Protein AF-A0A7S1EVG3-F1 (afdb_monomer_lite)

Organism: Noctiluca scintillans (NCBI:txid2966)

Radius of gyration: 42.08 Å; chains: 1; bounding box: 89×47×107 Å

pLDDT: mean 74.34, std 20.02, range [31.55, 97.44]

InterPro domains:
  IPR002048 EF-hand domain [PS50222] (30-65)
  IPR011992 EF-hand domain pair [SSF47473] (14-64)

Foldseek 3Di:
DPPVQKAALVNQVVQCVDVVSCVVLVVLVDRDPDSVVLVCQQPVVVPRIHGPVSVVVSSNVVSVVNVVVVVVVVVVVVVVVVVVVVVVVVVVVVVVVVVVVVVVVVVPPDDDDDDDDDDDDDDDDDDDDDDDDDDDDDDD

Sequence (140 aa):
EDDDSTLSVRELEKFLRRDDVRAILVTLGLNISDARGFFRLLDVDDSGNVEIDKFVVGCLRLRGSAERIDFEIMGMEQRKHMSRLQESVNRMVELLARGSRLSQQRGSSITSVPRTSGICKIAQHVVHSPCSPSRPHPTV

Secondary structure (DSSP, 8-state):
---TTEEEHHHHHHHHTSHHHHHHHHHTT-----HHHHHHHH-TT--SEEEHHHHHHHHHHHHHHHHHHHHHHHHHHHHHHHHHHHHHHHHHHHHHHHHHHHHHHTTSS-------------------------------

Structure (mmCIF, N/CA/C/O backbone):
data_AF-A0A7S1EVG3-F1
#
_entry.id   AF-A0A7S1EVG3-F1
#
loop_
_atom_site.group_PDB
_atom_site.id
_atom_site.type_symbol
_atom_site.label_atom_id
_atom_site.label_alt_id
_atom_site.label_comp_id
_atom_site.label_asym_id
_atom_site.label_entity_id
_atom_site.label_seq_id
_atom_site.pdbx_PDB_ins_code
_atom_site.Cartn_x
_atom_site.Cartn_y
_atom_site.Cartn_z
_atom_site.occupancy
_atom_site.B_iso_or_equiv
_atom_site.auth_seq_id
_atom_site.auth_comp_id
_atom_site.auth_asym_id
_atom_site.auth_atom_id
_atom_site.pdbx_PDB_model_num
ATOM 1 N N . GLU A 1 1 ? 22.710 -5.381 -25.797 1.00 40.78 1 GLU A N 1
ATOM 2 C CA . GLU A 1 1 ? 22.757 -6.280 -24.637 1.00 40.78 1 GLU A CA 1
ATOM 3 C C . GLU A 1 1 ? 22.268 -5.429 -23.488 1.00 40.78 1 GLU A C 1
ATOM 5 O O . GLU A 1 1 ? 23.000 -4.545 -23.064 1.00 40.78 1 GLU A O 1
ATOM 10 N N . ASP A 1 2 ? 20.976 -5.530 -23.168 1.00 56.03 2 ASP A N 1
ATOM 11 C CA . ASP A 1 2 ? 20.463 -4.886 -21.958 1.00 56.03 2 ASP A CA 1
ATOM 12 C C . ASP A 1 2 ? 21.044 -5.669 -20.788 1.00 56.03 2 ASP A C 1
ATOM 14 O O . ASP A 1 2 ? 21.033 -6.903 -20.787 1.00 56.03 2 ASP A O 1
ATOM 18 N N . ASP A 1 3 ? 21.636 -4.945 -19.850 1.00 58.34 3 ASP A N 1
ATOM 19 C CA . ASP A 1 3 ? 22.111 -5.503 -18.599 1.00 58.34 3 ASP A CA 1
ATOM 20 C C . ASP A 1 3 ? 20.874 -5.915 -17.787 1.00 58.34 3 ASP A C 1
ATOM 22 O O . ASP A 1 3 ? 20.328 -5.125 -17.018 1.00 58.34 3 ASP A O 1
ATOM 26 N N . ASP A 1 4 ? 20.411 -7.152 -18.014 1.00 65.12 4 ASP A N 1
ATOM 27 C CA . ASP A 1 4 ? 19.198 -7.798 -17.463 1.00 65.12 4 ASP A CA 1
ATOM 28 C C . ASP A 1 4 ? 19.207 -7.912 -15.924 1.00 65.12 4 ASP A C 1
ATOM 30 O O . ASP A 1 4 ? 18.378 -8.583 -15.323 1.00 65.12 4 ASP A O 1
ATOM 34 N N . SER A 1 5 ? 20.169 -7.267 -15.268 1.00 81.25 5 SER A N 1
ATOM 35 C CA . SER A 1 5 ? 20.305 -7.177 -13.817 1.00 81.25 5 SER A CA 1
ATOM 36 C C . SER A 1 5 ? 19.698 -5.890 -13.257 1.00 81.25 5 SER A C 1
ATOM 38 O O . SER A 1 5 ? 19.517 -5.770 -12.041 1.00 81.25 5 SER A O 1
ATOM 40 N N . THR A 1 6 ? 19.378 -4.921 -14.121 1.00 87.56 6 THR A N 1
A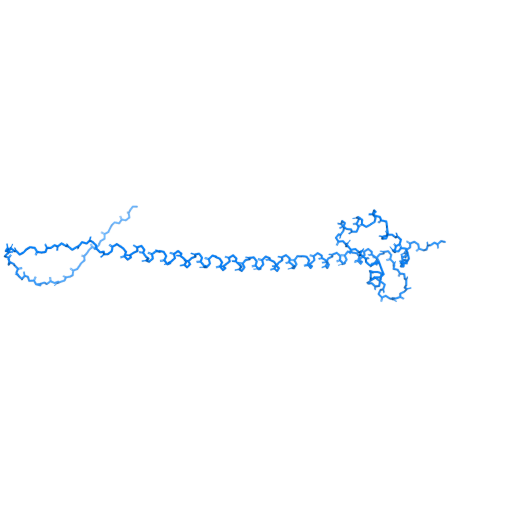TOM 41 C CA . THR A 1 6 ? 18.852 -3.614 -13.723 1.00 87.56 6 THR A CA 1
ATOM 42 C C . THR A 1 6 ? 17.576 -3.265 -14.472 1.00 87.56 6 THR A C 1
ATOM 44 O O . THR A 1 6 ? 17.310 -3.736 -15.572 1.00 87.56 6 THR A O 1
ATOM 47 N N . LEU A 1 7 ? 16.745 -2.454 -13.832 1.00 89.38 7 LEU A N 1
ATOM 48 C CA . LEU A 1 7 ? 15.424 -2.091 -14.300 1.00 89.38 7 LEU A CA 1
ATOM 49 C C . LEU A 1 7 ? 15.343 -0.570 -14.328 1.00 89.38 7 LEU A C 1
ATOM 51 O O . LEU A 1 7 ? 15.443 0.086 -13.293 1.00 89.38 7 LEU A O 1
ATOM 55 N N . SER A 1 8 ? 15.177 0.003 -15.514 1.00 90.69 8 SER A N 1
ATOM 56 C CA . SER A 1 8 ? 15.019 1.445 -15.697 1.00 90.69 8 SER A CA 1
ATOM 57 C C . SER A 1 8 ? 13.572 1.885 -15.456 1.00 90.69 8 SER A C 1
ATOM 59 O O . SER A 1 8 ? 12.620 1.106 -15.560 1.00 90.69 8 SER A O 1
ATOM 61 N N . VAL A 1 9 ? 13.355 3.184 -15.223 1.00 89.06 9 VAL A N 1
ATOM 62 C CA . VAL A 1 9 ? 11.996 3.732 -15.040 1.00 89.06 9 VAL A CA 1
ATOM 63 C C . VAL A 1 9 ? 11.081 3.461 -16.242 1.00 89.06 9 VAL A C 1
ATOM 65 O O . VAL A 1 9 ? 9.879 3.246 -16.086 1.00 89.06 9 VAL A O 1
ATOM 68 N N . ARG A 1 10 ? 11.639 3.436 -17.460 1.00 90.31 10 ARG A N 1
ATOM 69 C CA . ARG A 1 10 ? 10.874 3.187 -18.691 1.00 90.31 10 ARG A CA 1
ATOM 70 C C . ARG A 1 10 ? 10.446 1.730 -18.796 1.00 90.31 10 ARG A C 1
ATOM 72 O O . ARG A 1 10 ? 9.341 1.458 -19.265 1.00 90.31 10 ARG A O 1
ATOM 79 N N . GLU A 1 11 ? 11.305 0.809 -18.383 1.00 89.25 11 GLU A N 1
ATOM 80 C CA . GLU A 1 11 ? 10.983 -0.617 -18.332 1.00 89.25 11 GLU A CA 1
ATOM 81 C C . GLU A 1 11 ? 9.959 -0.892 -17.246 1.00 89.25 11 GLU A C 1
ATOM 83 O O . GLU A 1 11 ? 8.957 -1.544 -17.534 1.00 89.25 11 GLU A O 1
ATOM 88 N N . LEU A 1 12 ? 10.116 -0.296 -16.059 1.00 88.44 12 LEU A N 1
ATOM 89 C CA . LEU A 1 12 ? 9.119 -0.392 -14.995 1.00 88.44 12 LEU A CA 1
ATOM 90 C C . LEU A 1 12 ? 7.740 0.068 -15.472 1.00 88.44 12 LEU A C 1
ATOM 92 O O . LEU A 1 12 ? 6.748 -0.633 -15.286 1.00 88.44 12 LEU A O 1
ATOM 96 N N . GLU A 1 13 ? 7.671 1.232 -16.123 1.00 90.06 13 GLU A N 1
ATOM 97 C CA . GLU A 1 13 ? 6.426 1.752 -16.687 1.00 90.06 13 GLU A CA 1
ATOM 98 C C . GLU A 1 13 ? 5.825 0.807 -17.735 1.00 90.06 13 GLU A C 1
ATOM 100 O O . GLU A 1 13 ? 4.605 0.684 -17.816 1.00 90.06 13 GLU A O 1
ATOM 105 N N . LYS A 1 14 ? 6.645 0.152 -18.565 1.00 90.25 14 LYS A N 1
ATOM 106 C CA . LYS A 1 14 ? 6.157 -0.836 -19.538 1.00 90.25 14 LYS A CA 1
ATOM 107 C C . LYS A 1 14 ? 5.655 -2.102 -18.846 1.00 90.25 14 LYS A C 1
ATOM 109 O O . LYS A 1 14 ? 4.589 -2.587 -19.215 1.00 90.25 14 LYS A O 1
ATOM 114 N N . PHE A 1 15 ? 6.367 -2.609 -17.842 1.00 87.75 15 PHE A N 1
ATOM 115 C CA . PHE A 1 15 ? 5.955 -3.785 -17.077 1.00 87.75 15 PHE A CA 1
ATOM 116 C C . PHE A 1 15 ? 4.644 -3.540 -16.335 1.00 87.75 15 PHE A C 1
ATOM 118 O O . PHE A 1 15 ? 3.724 -4.343 -16.444 1.00 87.75 15 PHE A O 1
ATOM 125 N N . LEU A 1 16 ? 4.508 -2.387 -15.678 1.00 87.94 16 LEU A N 1
ATOM 126 C CA . LEU A 1 16 ? 3.293 -2.004 -14.958 1.00 87.94 16 LEU A CA 1
ATOM 127 C C . LEU A 1 16 ? 2.103 -1.685 -15.872 1.00 87.94 16 LEU A C 1
ATOM 129 O O . LEU A 1 16 ? 0.985 -1.606 -15.379 1.00 87.94 16 LEU A O 1
ATOM 133 N N . ARG A 1 17 ? 2.295 -1.517 -17.188 1.00 89.38 17 ARG A N 1
ATOM 134 C CA . ARG A 1 17 ? 1.179 -1.432 -18.150 1.00 89.38 17 ARG A CA 1
ATOM 135 C C . ARG A 1 17 ? 0.599 -2.794 -18.507 1.00 89.38 17 ARG A C 1
ATOM 137 O O . ARG A 1 17 ? -0.489 -2.840 -19.073 1.00 89.38 17 ARG A O 1
ATOM 144 N N . ARG A 1 18 ? 1.310 -3.886 -18.226 1.00 91.50 18 ARG A N 1
ATOM 145 C CA . ARG A 1 18 ? 0.817 -5.225 -18.526 1.00 91.50 18 ARG A CA 1
ATOM 146 C C . ARG A 1 18 ? -0.110 -5.693 -17.409 1.00 91.50 18 ARG A C 1
ATOM 148 O O . ARG A 1 18 ? 0.246 -5.659 -16.229 1.00 91.50 18 ARG A O 1
ATOM 155 N N . ASP A 1 19 ? -1.303 -6.133 -17.785 1.00 88.25 19 ASP A N 1
ATOM 156 C CA . ASP A 1 19 ? -2.327 -6.525 -16.815 1.00 88.25 19 ASP A CA 1
ATOM 157 C C . ASP A 1 19 ? -1.960 -7.789 -16.030 1.00 88.2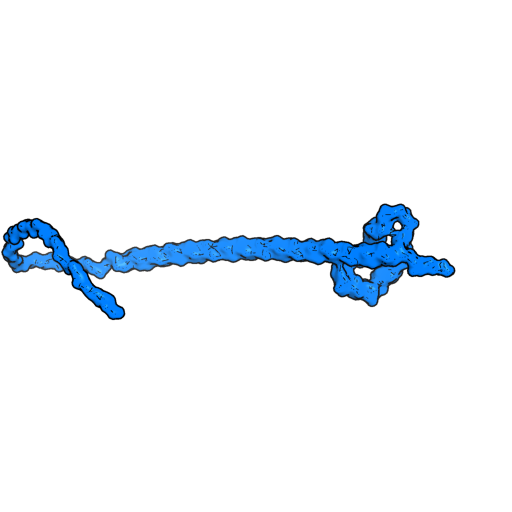5 19 ASP A C 1
ATOM 159 O O . ASP A 1 19 ? -2.334 -7.910 -14.866 1.00 88.25 19 ASP A O 1
ATOM 163 N N . ASP A 1 20 ? -1.173 -8.692 -16.618 1.00 91.44 20 ASP A N 1
ATOM 164 C CA . ASP A 1 20 ? -0.646 -9.880 -15.941 1.00 91.44 20 ASP A CA 1
ATOM 165 C C . ASP A 1 20 ? 0.291 -9.507 -14.782 1.00 91.44 20 ASP A C 1
ATOM 167 O O . ASP A 1 20 ? 0.120 -9.982 -13.659 1.00 91.44 20 ASP A O 1
ATOM 171 N N . VAL A 1 21 ? 1.229 -8.588 -15.019 1.00 88.44 21 VAL A N 1
ATOM 172 C CA . VAL A 1 21 ? 2.161 -8.084 -14.001 1.00 88.44 21 VAL A CA 1
ATOM 173 C C . VAL A 1 21 ? 1.411 -7.333 -12.904 1.00 88.44 21 VAL A C 1
ATOM 175 O O . VAL A 1 21 ? 1.662 -7.554 -11.718 1.00 88.44 21 VAL A O 1
ATOM 178 N N . ARG A 1 22 ? 0.451 -6.476 -13.274 1.00 86.56 22 ARG A N 1
ATOM 179 C CA . ARG A 1 22 ? -0.399 -5.772 -12.302 1.00 86.56 22 ARG A CA 1
ATOM 180 C C . ARG A 1 22 ? -1.183 -6.747 -11.432 1.00 86.56 22 ARG A C 1
ATOM 182 O O . ARG A 1 22 ? -1.231 -6.559 -10.221 1.00 86.56 22 ARG A O 1
ATOM 189 N N . ALA A 1 23 ? -1.768 -7.786 -12.026 1.00 86.62 23 ALA A N 1
ATOM 190 C CA . ALA A 1 23 ? -2.501 -8.803 -11.283 1.00 86.62 23 ALA A CA 1
ATOM 191 C C . ALA A 1 23 ? -1.592 -9.515 -10.272 1.00 86.62 23 ALA A C 1
ATOM 193 O O . ALA A 1 23 ? -1.969 -9.646 -9.111 1.00 86.62 23 ALA A O 1
ATOM 194 N N . ILE A 1 24 ? -0.371 -9.891 -10.669 1.00 87.06 24 ILE A N 1
ATOM 195 C CA . ILE A 1 24 ? 0.611 -10.507 -9.764 1.00 87.06 24 ILE A CA 1
ATOM 196 C C . ILE A 1 24 ? 0.949 -9.562 -8.602 1.00 87.06 24 ILE A C 1
ATOM 198 O O . ILE A 1 24 ? 0.897 -9.968 -7.442 1.00 87.06 24 ILE A O 1
ATOM 202 N N . LEU A 1 25 ? 1.229 -8.287 -8.872 1.00 85.56 25 LEU A N 1
ATOM 203 C CA . LEU A 1 25 ? 1.527 -7.307 -7.822 1.00 85.56 25 LEU A CA 1
ATOM 204 C C . LEU A 1 25 ? 0.350 -7.119 -6.859 1.00 85.56 25 LEU A C 1
ATOM 206 O O . LEU A 1 25 ? 0.552 -7.105 -5.646 1.00 85.56 25 LEU A O 1
ATOM 210 N N . VAL A 1 26 ? -0.881 -7.092 -7.371 1.00 84.31 26 VAL A N 1
ATOM 211 C CA . VAL A 1 26 ? -2.092 -7.052 -6.539 1.00 84.31 26 VAL A CA 1
ATOM 212 C C . VAL A 1 26 ? -2.213 -8.310 -5.675 1.00 84.31 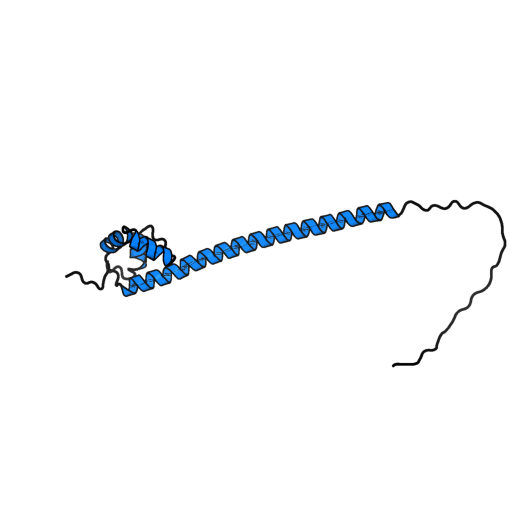26 VAL A C 1
ATOM 214 O O . VAL A 1 26 ? -2.524 -8.191 -4.493 1.00 84.31 26 VAL A O 1
ATOM 217 N N . THR A 1 27 ? -1.901 -9.505 -6.197 1.00 82.88 27 THR A N 1
ATOM 218 C CA . THR A 1 27 ? -1.871 -10.729 -5.367 1.00 82.88 27 THR A CA 1
ATOM 219 C C . THR A 1 27 ? -0.789 -10.690 -4.287 1.00 82.88 27 THR A C 1
ATOM 221 O O . THR A 1 27 ? -0.940 -11.311 -3.238 1.00 82.88 27 THR A O 1
ATOM 224 N N . LEU A 1 28 ? 0.274 -9.911 -4.501 1.00 81.44 28 LEU A N 1
ATOM 225 C CA . LEU A 1 28 ? 1.300 -9.618 -3.502 1.00 81.44 28 LEU A CA 1
ATOM 226 C C . LEU A 1 28 ? 0.906 -8.461 -2.563 1.00 81.44 28 LEU A C 1
ATOM 228 O O . LEU A 1 28 ? 1.734 -8.042 -1.761 1.00 81.44 28 LEU A O 1
ATOM 232 N N . GLY A 1 29 ? -0.327 -7.947 -2.631 1.00 80.44 29 GLY A N 1
ATOM 233 C CA . GLY A 1 29 ? -0.813 -6.847 -1.790 1.00 80.44 29 GLY A CA 1
ATOM 234 C C . GLY A 1 29 ? -0.292 -5.466 -2.199 1.00 80.44 29 GLY A C 1
ATOM 235 O O . GLY A 1 29 ? -0.313 -4.536 -1.398 1.00 80.44 29 GLY A O 1
ATOM 236 N N . LEU A 1 30 ? 0.206 -5.319 -3.428 1.00 83.56 30 LEU A N 1
ATOM 237 C CA . LEU A 1 30 ? 0.774 -4.078 -3.946 1.00 83.56 30 LEU A CA 1
ATOM 238 C C . LEU A 1 30 ? -0.138 -3.481 -5.014 1.00 83.56 30 LEU A C 1
ATOM 240 O O . LEU A 1 30 ? -0.265 -4.013 -6.116 1.00 83.56 30 LEU A O 1
ATOM 244 N N . ASN A 1 31 ? -0.727 -2.326 -4.713 1.00 82.25 31 ASN A N 1
ATOM 245 C CA . ASN A 1 31 ? -1.472 -1.542 -5.692 1.00 82.25 31 ASN A CA 1
ATOM 246 C C . ASN A 1 31 ? -0.641 -0.340 -6.163 1.00 82.25 31 ASN A C 1
ATOM 248 O O . ASN A 1 31 ? -0.716 0.753 -5.599 1.00 82.25 31 ASN A O 1
ATOM 252 N N . ILE A 1 32 ? 0.180 -0.544 -7.193 1.00 83.69 32 ILE A N 1
ATOM 253 C CA . ILE A 1 32 ? 1.062 0.498 -7.730 1.00 83.69 32 ILE A CA 1
ATOM 254 C C . ILE A 1 32 ? 0.323 1.259 -8.835 1.00 83.69 32 ILE A C 1
ATOM 256 O O . ILE A 1 32 ? 0.166 0.765 -9.948 1.00 83.69 32 ILE A O 1
ATOM 260 N N . SER A 1 33 ? -0.131 2.474 -8.515 1.00 81.94 33 SER A N 1
ATOM 261 C CA . SER A 1 33 ? -0.797 3.376 -9.474 1.00 81.94 33 SER A CA 1
ATOM 262 C C . SER A 1 33 ? 0.158 4.395 -10.115 1.00 81.94 33 SER A C 1
ATOM 264 O O . SER A 1 33 ? -0.089 4.841 -11.232 1.00 81.94 33 SER A O 1
ATOM 266 N N . ASP A 1 34 ? 1.258 4.745 -9.438 1.00 83.56 34 ASP A N 1
ATOM 267 C CA . ASP A 1 34 ? 2.306 5.645 -9.942 1.00 83.56 34 ASP A CA 1
ATOM 268 C C . ASP A 1 34 ? 3.647 4.904 -10.038 1.00 83.56 34 ASP A C 1
ATOM 270 O O . ASP A 1 34 ? 4.360 4.726 -9.048 1.00 83.56 34 ASP A O 1
ATOM 274 N N . ALA A 1 35 ? 3.997 4.490 -11.257 1.00 87.25 35 ALA A N 1
ATOM 275 C CA . ALA A 1 35 ? 5.254 3.812 -11.556 1.00 87.25 35 ALA A CA 1
ATOM 276 C C . ALA A 1 35 ? 6.485 4.668 -11.221 1.00 87.25 35 ALA A C 1
ATOM 278 O O . ALA A 1 35 ? 7.484 4.145 -10.735 1.00 87.25 35 ALA A O 1
ATOM 279 N N . ARG A 1 36 ? 6.422 5.987 -11.453 1.00 87.94 36 ARG A N 1
ATOM 280 C CA . ARG A 1 36 ? 7.564 6.887 -11.230 1.00 87.94 36 ARG A CA 1
ATOM 281 C C . ARG A 1 36 ? 7.776 7.148 -9.750 1.00 87.94 36 ARG A C 1
ATOM 283 O O . ARG A 1 36 ? 8.915 7.191 -9.296 1.00 87.94 36 ARG A O 1
ATOM 290 N N . GLY A 1 37 ? 6.690 7.340 -9.005 1.00 86.06 37 GLY A N 1
ATOM 291 C CA . GLY A 1 37 ? 6.727 7.431 -7.547 1.00 86.06 37 GLY A CA 1
ATOM 292 C C . GLY A 1 37 ? 7.283 6.165 -6.915 1.00 86.06 37 GLY A C 1
ATOM 293 O O . GLY A 1 37 ? 8.144 6.250 -6.044 1.00 86.06 37 GLY A O 1
ATOM 294 N N . PHE A 1 38 ? 6.860 5.003 -7.412 1.00 87.31 38 PHE A N 1
ATOM 295 C CA . PHE A 1 38 ? 7.393 3.727 -6.957 1.00 87.31 38 PHE A CA 1
ATOM 296 C C . PHE A 1 38 ? 8.882 3.563 -7.297 1.00 87.31 38 PHE A C 1
ATOM 298 O O . PHE A 1 38 ? 9.654 3.197 -6.419 1.00 87.31 38 PHE A O 1
ATOM 305 N N . PHE A 1 39 ? 9.309 3.926 -8.510 1.00 88.94 39 PHE A N 1
ATOM 306 C CA . PHE A 1 39 ? 10.718 3.882 -8.915 1.00 88.94 39 PHE A CA 1
ATOM 307 C C . PHE A 1 39 ? 11.624 4.709 -7.997 1.00 88.94 39 PHE A C 1
ATOM 309 O O . PHE A 1 39 ? 12.618 4.198 -7.495 1.00 88.94 39 PHE A O 1
ATOM 316 N N . ARG A 1 40 ? 11.240 5.960 -7.706 1.00 88.19 40 ARG A N 1
ATOM 317 C CA . ARG A 1 40 ? 11.995 6.842 -6.795 1.00 88.19 40 ARG A CA 1
ATOM 318 C C . ARG A 1 40 ? 12.118 6.284 -5.379 1.00 88.19 40 ARG A C 1
ATOM 320 O O . ARG A 1 40 ? 13.034 6.642 -4.656 1.00 88.19 40 ARG A O 1
ATOM 327 N N . LEU A 1 41 ? 11.179 5.439 -4.955 1.00 86.75 41 LEU A N 1
ATOM 328 C CA . LEU A 1 41 ? 11.246 4.805 -3.641 1.00 86.75 41 LEU A CA 1
ATOM 329 C C . LEU A 1 41 ? 12.245 3.637 -3.599 1.00 86.75 41 LEU A C 1
ATOM 331 O O . LEU A 1 41 ? 12.678 3.238 -2.516 1.00 86.75 41 LEU A O 1
ATOM 335 N N . LEU A 1 42 ? 12.572 3.075 -4.763 1.00 87.50 42 LEU A N 1
ATOM 336 C CA . LEU A 1 42 ? 13.516 1.972 -4.928 1.00 87.50 42 LEU A CA 1
ATOM 337 C C . LEU A 1 42 ? 14.935 2.464 -5.249 1.00 87.50 42 LEU A C 1
ATOM 339 O O . LEU A 1 42 ? 15.893 1.897 -4.729 1.00 87.50 42 LEU A O 1
ATOM 343 N N . ASP A 1 43 ? 15.060 3.510 -6.067 1.00 88.44 43 ASP A N 1
ATOM 344 C CA . ASP A 1 43 ? 16.325 4.139 -6.478 1.00 88.44 43 ASP A CA 1
ATOM 345 C C . ASP A 1 43 ? 16.837 5.110 -5.401 1.00 88.44 43 ASP A C 1
ATOM 347 O O . ASP A 1 43 ? 16.787 6.327 -5.546 1.00 88.44 43 ASP A O 1
ATOM 351 N N . VAL A 1 44 ? 17.264 4.566 -4.258 1.00 81.94 44 VAL A N 1
ATOM 352 C CA . VAL A 1 44 ? 17.736 5.360 -3.104 1.00 81.94 44 VAL A CA 1
ATOM 353 C C . VAL A 1 44 ? 19.051 6.089 -3.408 1.00 81.94 44 VAL A C 1
ATOM 355 O O . VAL A 1 44 ? 19.360 7.099 -2.779 1.00 81.94 44 VAL A O 1
ATOM 358 N N . ASP A 1 45 ? 19.832 5.560 -4.344 1.00 85.81 45 ASP A N 1
ATOM 359 C CA . ASP A 1 45 ? 21.114 6.086 -4.797 1.00 85.81 45 ASP A CA 1
ATOM 360 C C . ASP A 1 45 ? 21.007 7.058 -5.984 1.00 85.81 45 ASP A C 1
ATOM 362 O O . ASP A 1 45 ? 22.043 7.537 -6.447 1.00 85.81 45 ASP A O 1
ATOM 366 N N . ASP A 1 46 ? 19.790 7.381 -6.450 1.00 84.31 46 ASP A N 1
ATOM 367 C CA . ASP A 1 46 ? 19.532 8.243 -7.620 1.00 84.31 46 ASP A CA 1
ATOM 368 C C . ASP A 1 46 ? 20.371 7.831 -8.849 1.00 84.31 46 ASP A C 1
ATOM 370 O O . ASP A 1 46 ? 20.815 8.650 -9.662 1.00 84.31 46 ASP A O 1
ATOM 374 N N . SER A 1 47 ? 20.613 6.529 -8.978 1.00 84.31 47 SER A N 1
ATOM 375 C CA . SER A 1 47 ? 21.433 5.942 -10.035 1.00 84.31 47 SER A CA 1
ATOM 376 C C . SER A 1 47 ? 20.708 5.938 -11.385 1.00 84.31 47 SER A C 1
ATOM 378 O O . SER A 1 47 ? 21.331 5.784 -12.439 1.00 84.31 47 SER A O 1
ATOM 380 N N . GLY A 1 48 ? 19.382 6.110 -11.367 1.00 85.31 48 GLY A N 1
ATOM 381 C CA . GLY A 1 48 ? 18.514 6.042 -12.533 1.00 85.31 48 GLY A CA 1
ATOM 382 C C . GLY A 1 48 ? 18.164 4.616 -12.962 1.00 85.31 48 GLY A C 1
ATOM 383 O O . GLY A 1 48 ? 17.385 4.461 -13.907 1.00 85.31 48 GLY A O 1
ATOM 384 N N . ASN A 1 49 ? 18.683 3.592 -12.272 1.00 88.06 49 ASN A N 1
ATOM 385 C CA . ASN A 1 49 ? 18.427 2.176 -12.529 1.00 88.06 49 ASN A CA 1
ATOM 386 C C . ASN A 1 49 ? 18.237 1.416 -11.210 1.00 88.06 49 ASN A C 1
ATOM 388 O O . ASN A 1 49 ? 18.947 1.632 -10.241 1.00 88.06 49 ASN A O 1
ATOM 392 N N . VAL A 1 50 ? 17.299 0.478 -11.164 1.00 89.31 50 VAL A N 1
ATOM 393 C CA . VAL A 1 50 ? 17.045 -0.320 -9.960 1.00 89.31 50 VAL A CA 1
ATOM 394 C C . VAL A 1 50 ? 17.464 -1.754 -10.222 1.00 89.31 50 VAL A C 1
ATOM 396 O O . VAL A 1 50 ? 16.902 -2.410 -11.091 1.00 89.31 50 VAL A O 1
ATOM 399 N N . GLU A 1 51 ? 18.426 -2.265 -9.460 1.00 89.50 51 GLU A N 1
ATOM 400 C CA . GLU A 1 51 ? 18.772 -3.691 -9.492 1.00 89.50 51 GLU A CA 1
ATOM 401 C C . GLU A 1 51 ? 17.547 -4.561 -9.166 1.00 89.50 51 GLU A C 1
ATOM 403 O O . GLU A 1 51 ? 16.754 -4.228 -8.278 1.00 89.50 51 GLU A O 1
ATOM 408 N N . ILE A 1 52 ? 17.398 -5.701 -9.845 1.00 87.94 52 ILE A N 1
ATOM 409 C CA . ILE A 1 52 ? 16.233 -6.586 -9.664 1.00 87.94 52 ILE A CA 1
ATOM 410 C C . ILE A 1 52 ? 16.072 -7.017 -8.199 1.00 87.94 52 ILE A C 1
A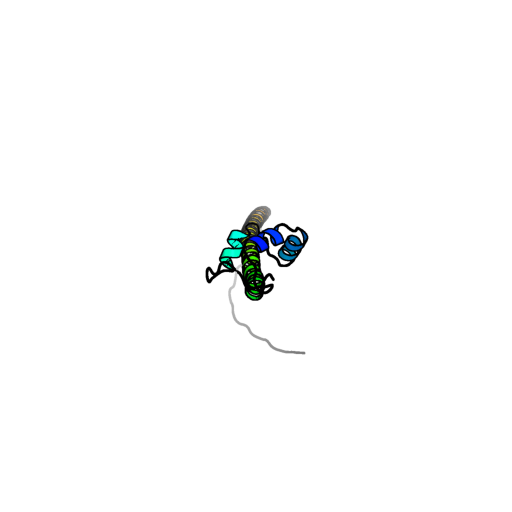TOM 412 O O . ILE A 1 52 ? 14.959 -7.012 -7.670 1.00 87.94 52 ILE A O 1
ATOM 416 N N . ASP A 1 53 ? 17.171 -7.308 -7.505 1.00 86.12 53 ASP A N 1
ATOM 417 C CA . ASP A 1 53 ? 17.133 -7.677 -6.088 1.00 86.12 53 ASP A CA 1
ATOM 418 C C . ASP A 1 53 ? 16.576 -6.541 -5.217 1.00 86.12 53 ASP A C 1
ATOM 420 O O . ASP A 1 53 ? 15.720 -6.769 -4.354 1.00 86.12 53 ASP A O 1
ATOM 424 N N . LYS A 1 54 ? 16.981 -5.290 -5.487 1.00 85.88 54 LYS A N 1
ATOM 425 C CA . LYS A 1 54 ? 16.437 -4.101 -4.809 1.00 85.88 54 LYS A CA 1
ATOM 426 C C . LYS A 1 54 ? 14.944 -3.935 -5.104 1.00 85.88 54 LYS A C 1
ATOM 428 O O . LYS A 1 54 ? 14.180 -3.606 -4.193 1.00 85.88 54 LYS A O 1
ATOM 433 N N . PHE A 1 55 ? 14.511 -4.203 -6.337 1.00 87.62 55 PHE A N 1
ATOM 434 C CA . PHE A 1 55 ? 13.098 -4.180 -6.718 1.00 87.62 55 PHE A CA 1
ATOM 435 C C . PHE A 1 55 ? 12.276 -5.205 -5.924 1.00 87.62 55 PHE A C 1
ATOM 437 O O . PHE A 1 55 ? 11.284 -4.837 -5.290 1.00 87.62 55 PHE A O 1
ATOM 444 N N . VAL A 1 56 ? 12.710 -6.470 -5.885 1.00 86.25 56 VAL A N 1
ATOM 445 C CA . VAL A 1 56 ? 12.010 -7.547 -5.162 1.00 86.25 56 VAL A CA 1
ATOM 446 C C . VAL A 1 56 ? 11.927 -7.237 -3.667 1.00 86.25 56 VAL A C 1
ATOM 448 O O . VAL A 1 56 ? 10.847 -7.312 -3.072 1.00 86.25 56 VAL A O 1
ATOM 451 N N . VAL A 1 57 ? 13.042 -6.825 -3.056 1.00 85.50 57 VAL A N 1
ATOM 452 C CA . VAL A 1 57 ? 13.079 -6.424 -1.642 1.00 85.50 57 VAL A CA 1
ATOM 453 C C . VAL A 1 57 ? 12.152 -5.233 -1.386 1.00 85.50 57 VAL A C 1
ATOM 455 O O . VAL A 1 57 ? 11.420 -5.218 -0.393 1.00 85.50 57 VAL A O 1
ATOM 458 N N . GLY A 1 58 ? 12.131 -4.251 -2.285 1.00 85.31 58 GLY A N 1
ATOM 459 C CA . GLY A 1 58 ? 11.254 -3.090 -2.193 1.00 85.31 58 GLY A CA 1
ATOM 460 C C . GLY A 1 58 ? 9.769 -3.444 -2.259 1.00 85.31 58 GLY A C 1
ATOM 461 O O . GLY A 1 58 ? 8.992 -2.958 -1.433 1.00 85.31 58 GLY A O 1
ATOM 462 N N . CYS A 1 59 ? 9.380 -4.348 -3.162 1.00 86.44 59 CYS A N 1
ATOM 463 C CA . CYS A 1 59 ? 8.028 -4.905 -3.231 1.00 86.44 59 CYS A CA 1
ATOM 464 C C . CYS A 1 59 ? 7.625 -5.581 -1.911 1.00 86.44 59 CYS A C 1
ATOM 466 O O . CYS A 1 59 ? 6.571 -5.275 -1.351 1.00 86.44 59 CYS A O 1
ATOM 468 N N . LEU A 1 60 ? 8.473 -6.461 -1.369 1.00 82.75 60 LEU A N 1
ATOM 469 C CA . LEU A 1 60 ? 8.190 -7.157 -0.109 1.00 82.75 60 LEU A CA 1
ATOM 470 C C . LEU A 1 60 ? 8.084 -6.190 1.079 1.00 82.75 60 LEU A C 1
ATOM 472 O O . LEU A 1 60 ? 7.205 -6.340 1.930 1.00 82.75 60 LEU A O 1
ATOM 476 N N . ARG A 1 61 ? 8.946 -5.168 1.125 1.00 82.50 61 ARG A N 1
ATOM 477 C CA . ARG A 1 61 ? 8.933 -4.152 2.185 1.00 82.50 61 ARG A CA 1
ATOM 478 C C . ARG A 1 61 ? 7.652 -3.322 2.157 1.00 82.50 61 ARG A C 1
ATOM 480 O O . ARG A 1 61 ? 7.041 -3.110 3.201 1.00 82.50 61 ARG A O 1
ATOM 487 N N . LEU A 1 62 ? 7.236 -2.876 0.973 1.00 79.44 62 LEU A N 1
ATOM 488 C CA . LEU A 1 62 ? 6.029 -2.068 0.805 1.00 79.44 62 LEU A CA 1
ATOM 489 C C . LEU A 1 62 ? 4.750 -2.829 1.120 1.00 79.44 62 LEU A C 1
ATOM 491 O O . LEU A 1 62 ? 3.852 -2.258 1.737 1.00 79.44 62 LEU A O 1
ATOM 495 N N . ARG A 1 63 ? 4.692 -4.116 0.765 1.00 76.06 63 ARG A N 1
ATOM 496 C CA . ARG A 1 63 ? 3.590 -4.997 1.158 1.00 76.06 63 ARG A CA 1
ATOM 497 C C . ARG A 1 63 ? 3.418 -4.990 2.674 1.00 76.06 63 ARG A C 1
ATOM 499 O O . ARG A 1 63 ? 2.317 -4.770 3.163 1.00 76.06 63 ARG A O 1
ATOM 506 N N . GLY A 1 64 ? 4.514 -5.177 3.414 1.00 67.69 64 GLY A N 1
ATOM 507 C CA . GLY A 1 64 ? 4.485 -5.189 4.876 1.00 67.69 64 GLY A CA 1
ATOM 508 C C . GLY A 1 64 ? 3.988 -3.875 5.486 1.00 67.69 64 GLY A C 1
ATOM 509 O O . GLY A 1 64 ? 3.375 -3.896 6.549 1.00 67.69 64 GLY A O 1
ATOM 510 N N . SER A 1 65 ? 4.215 -2.735 4.830 1.00 63.72 65 SER A N 1
ATOM 511 C CA . SER A 1 65 ? 3.681 -1.437 5.261 1.00 63.72 65 SER A CA 1
ATOM 512 C C . SER A 1 65 ? 2.204 -1.253 4.912 1.00 63.72 65 SER A C 1
ATOM 514 O O . SER A 1 65 ? 1.455 -0.778 5.761 1.00 63.72 65 SER A O 1
ATOM 516 N N . ALA A 1 66 ? 1.778 -1.639 3.705 1.00 64.88 66 ALA A N 1
ATOM 517 C CA . ALA A 1 66 ? 0.378 -1.552 3.285 1.00 64.88 66 ALA A CA 1
ATOM 518 C C . ALA A 1 66 ? -0.525 -2.441 4.158 1.00 64.88 66 ALA A C 1
ATOM 520 O O . ALA A 1 66 ? -1.496 -1.961 4.734 1.00 64.88 66 ALA A O 1
ATOM 521 N N . GLU A 1 67 ? -0.120 -3.696 4.374 1.00 65.69 67 GLU A N 1
ATOM 522 C CA . GLU A 1 67 ? -0.840 -4.653 5.220 1.00 65.69 67 GLU A CA 1
ATOM 523 C C . GLU A 1 67 ? -0.974 -4.153 6.671 1.00 65.69 67 GLU A C 1
ATOM 525 O O . GLU A 1 67 ? -2.035 -4.267 7.282 1.00 65.69 67 GLU A O 1
ATOM 530 N N . ARG A 1 68 ? 0.072 -3.521 7.226 1.00 68.94 68 ARG A N 1
ATOM 531 C CA . ARG A 1 68 ? 0.021 -2.931 8.577 1.00 68.94 68 ARG A CA 1
ATOM 532 C C . ARG A 1 68 ? -0.991 -1.794 8.692 1.00 68.94 68 ARG A C 1
ATOM 534 O O . ARG A 1 68 ? -1.679 -1.725 9.706 1.00 68.94 68 ARG A O 1
ATOM 541 N N . ILE A 1 69 ? -1.072 -0.925 7.685 1.00 71.81 69 ILE A N 1
ATOM 542 C CA . ILE A 1 69 ? -2.028 0.190 7.671 1.00 71.81 69 ILE A CA 1
ATOM 543 C C . ILE A 1 69 ? -3.460 -0.352 7.648 1.00 71.81 69 ILE A C 1
ATOM 545 O O . ILE A 1 69 ? -4.290 0.097 8.436 1.00 71.81 69 ILE A O 1
ATOM 549 N N . ASP A 1 70 ? -3.739 -1.359 6.818 1.00 73.56 70 ASP A N 1
ATOM 550 C CA . ASP A 1 70 ? -5.068 -1.973 6.740 1.00 73.56 70 ASP A CA 1
ATOM 551 C C . ASP A 1 70 ? -5.476 -2.631 8.071 1.00 73.56 70 ASP A C 1
ATOM 553 O O . ASP A 1 70 ? -6.597 -2.436 8.554 1.00 73.56 70 ASP A O 1
ATOM 557 N N . PHE A 1 71 ? -4.553 -3.344 8.730 1.00 78.50 71 PHE A N 1
ATOM 558 C CA . PHE A 1 71 ? -4.791 -3.899 10.068 1.00 78.50 71 PHE A CA 1
ATOM 559 C C . PHE A 1 71 ? -5.027 -2.819 11.128 1.00 78.50 71 PHE A C 1
ATOM 561 O O . PHE A 1 71 ? -5.865 -2.991 12.017 1.00 78.50 71 PHE A O 1
ATOM 568 N N . GLU A 1 72 ? -4.305 -1.702 11.056 1.00 79.50 72 GLU A N 1
ATOM 569 C CA . GLU A 1 72 ? -4.489 -0.585 11.977 1.00 79.50 72 GLU A CA 1
ATOM 570 C C . GLU A 1 72 ? -5.858 0.080 11.786 1.00 79.50 72 GLU A C 1
ATOM 572 O O . GLU A 1 72 ? -6.561 0.323 12.772 1.00 79.50 72 GLU A O 1
ATOM 577 N N . ILE A 1 73 ? -6.288 0.288 10.536 1.00 87.12 73 ILE A N 1
ATOM 578 C CA . ILE A 1 73 ? -7.630 0.785 10.200 1.00 87.12 73 ILE A CA 1
ATOM 579 C C . ILE A 1 73 ? -8.702 -0.145 10.768 1.00 87.12 73 ILE A C 1
ATOM 581 O O . ILE A 1 73 ? -9.592 0.316 11.489 1.00 87.12 73 ILE A O 1
ATOM 585 N N . MET A 1 74 ? -8.577 -1.453 10.538 1.00 89.62 74 MET A N 1
ATOM 586 C CA . MET A 1 74 ? -9.493 -2.449 11.096 1.00 89.62 74 MET A CA 1
ATOM 587 C C . MET A 1 74 ? -9.534 -2.388 12.632 1.00 89.62 74 MET A C 1
ATOM 589 O O . MET A 1 74 ? -10.610 -2.412 13.234 1.00 89.62 74 MET A O 1
ATOM 593 N N . GLY A 1 75 ? -8.375 -2.252 13.284 1.00 91.69 75 GLY A N 1
ATOM 594 C CA . GLY A 1 75 ? -8.281 -2.101 14.736 1.00 91.69 75 GLY A CA 1
ATOM 595 C C . GLY A 1 75 ? -8.970 -0.834 15.253 1.00 91.69 75 GLY A C 1
ATOM 596 O O . GLY A 1 75 ? -9.645 -0.869 16.287 1.00 91.69 75 GLY A O 1
ATOM 597 N N . MET A 1 76 ? -8.854 0.286 14.536 1.00 93.88 76 MET A N 1
ATOM 598 C CA . MET A 1 76 ? -9.558 1.531 14.863 1.00 93.88 76 MET A CA 1
ATOM 599 C C . MET A 1 76 ? -11.077 1.385 14.722 1.00 93.88 76 MET A C 1
ATOM 601 O O . MET A 1 76 ? -11.824 1.790 15.621 1.00 93.88 76 MET A O 1
ATOM 605 N N . GLU A 1 77 ? -11.548 0.774 13.634 1.00 94.75 77 GLU A N 1
ATOM 606 C CA . GLU A 1 77 ? -12.972 0.509 13.420 1.00 94.75 77 GLU A CA 1
ATOM 607 C C . GLU A 1 77 ? -13.535 -0.424 14.495 1.00 94.75 77 GLU A C 1
ATOM 609 O O . GLU A 1 77 ? -14.570 -0.122 15.096 1.00 94.75 77 GLU A O 1
ATOM 614 N N . GLN A 1 78 ? -12.820 -1.502 14.828 1.00 96.12 78 GLN A N 1
ATOM 615 C CA . GLN A 1 78 ? -13.208 -2.430 15.889 1.00 96.12 78 GLN A CA 1
ATOM 616 C C . GLN A 1 78 ? -13.354 -1.719 17.241 1.00 96.12 78 GLN A C 1
ATOM 618 O O . GLN A 1 78 ? -14.353 -1.919 17.936 1.00 96.12 78 GLN A O 1
ATOM 623 N N . ARG A 1 79 ? -12.399 -0.853 17.613 1.00 96.69 79 ARG A N 1
ATOM 624 C CA . ARG A 1 79 ? -12.480 -0.053 18.850 1.00 96.69 79 ARG A CA 1
ATOM 625 C C . ARG A 1 79 ? -13.724 0.831 18.854 1.00 96.69 79 ARG A C 1
ATOM 627 O O . ARG A 1 79 ? -14.458 0.845 19.838 1.00 96.69 79 ARG A O 1
ATOM 634 N N . LYS A 1 80 ? -14.013 1.506 17.738 1.00 96.19 80 LYS A N 1
ATOM 635 C CA . LYS A 1 80 ? -15.207 2.350 17.580 1.00 96.19 80 LYS A CA 1
ATOM 636 C C . LYS A 1 80 ? -16.503 1.546 17.708 1.00 96.19 80 LYS A C 1
ATOM 638 O O . LYS A 1 80 ? -17.442 2.000 18.365 1.00 96.19 80 LYS A O 1
ATOM 643 N N . HIS A 1 81 ? -16.567 0.359 17.108 1.00 96.12 81 HIS A N 1
ATOM 644 C CA . HIS A 1 81 ? -17.706 -0.547 17.253 1.00 96.12 81 HIS A CA 1
ATOM 645 C C . HIS A 1 81 ? -17.880 -1.013 18.700 1.00 96.12 81 HIS A C 1
ATOM 647 O O . HIS A 1 81 ? -18.996 -0.970 19.216 1.00 96.12 81 HIS A O 1
ATOM 653 N N . MET A 1 82 ? -16.788 -1.377 19.375 1.00 97.19 82 MET A N 1
ATOM 654 C CA . MET A 1 82 ? -16.816 -1.798 20.775 1.00 97.19 82 MET A CA 1
ATOM 655 C C . MET A 1 82 ? -17.304 -0.679 21.699 1.00 97.19 82 MET A C 1
ATOM 657 O O . MET A 1 82 ? -18.175 -0.915 22.532 1.00 97.19 82 MET A O 1
ATOM 661 N N . SER A 1 83 ? -16.831 0.558 21.513 1.00 97.00 83 SER A N 1
ATOM 662 C CA . SER A 1 83 ? -17.316 1.711 22.283 1.00 97.00 83 SER A CA 1
ATOM 663 C C . SER A 1 83 ? -18.820 1.932 22.097 1.00 97.00 83 SER A C 1
ATOM 665 O O . SER A 1 83 ? -19.547 2.087 23.075 1.00 97.00 83 SER A O 1
ATOM 667 N N . ARG A 1 84 ? -19.322 1.860 20.856 1.00 96.44 84 ARG A N 1
ATOM 668 C CA . ARG A 1 84 ? -20.761 1.995 20.563 1.00 96.44 84 ARG A CA 1
ATOM 669 C C . ARG A 1 84 ? -21.596 0.873 21.179 1.00 96.44 84 ARG A C 1
ATOM 671 O O . ARG A 1 84 ? -22.692 1.131 21.679 1.00 96.44 84 ARG A O 1
ATOM 678 N N . LEU A 1 85 ? -21.092 -0.361 21.144 1.00 97.38 85 LEU A N 1
ATOM 679 C CA . LEU A 1 85 ? -21.732 -1.504 21.793 1.00 97.38 85 LEU A CA 1
ATOM 680 C C . LEU A 1 85 ? -21.784 -1.305 23.307 1.00 97.38 85 LEU A C 1
ATOM 682 O O . LEU A 1 85 ? -22.855 -1.456 23.889 1.00 97.38 85 LEU A O 1
ATOM 686 N N . GLN A 1 86 ? -20.680 -0.886 23.927 1.00 97.25 86 GLN A N 1
ATOM 687 C CA . GLN A 1 86 ? -20.621 -0.614 25.361 1.00 97.25 86 GLN A CA 1
ATOM 688 C C . GLN A 1 86 ? -21.623 0.468 25.773 1.00 97.25 86 GLN A C 1
ATOM 690 O O . GLN A 1 86 ? -22.360 0.295 26.742 1.00 97.25 86 GLN A O 1
ATOM 695 N N . GLU A 1 87 ? -21.711 1.563 25.016 1.00 97.44 87 GLU A N 1
ATOM 696 C CA . GLU A 1 87 ? -22.715 2.602 25.249 1.00 97.44 87 GLU A CA 1
ATOM 697 C C . GLU A 1 87 ? -24.142 2.060 25.131 1.00 97.44 87 GLU A C 1
ATOM 699 O O . GLU A 1 87 ? -25.005 2.385 25.946 1.00 97.44 87 GLU A O 1
ATOM 704 N N . SER A 1 88 ? -24.407 1.225 24.124 1.00 96.62 88 SER A N 1
ATOM 705 C CA . SER A 1 88 ? -25.724 0.622 23.930 1.00 96.62 88 SER A CA 1
ATOM 706 C C . SER A 1 88 ? -26.098 -0.325 25.071 1.00 96.62 88 SER A C 1
ATOM 708 O O . SER A 1 88 ? -27.231 -0.282 25.552 1.00 96.62 88 SER A O 1
ATOM 710 N N . VAL A 1 89 ? -25.152 -1.147 25.532 1.00 96.94 89 VAL A N 1
ATOM 711 C CA . VAL A 1 89 ? -25.325 -2.034 26.690 1.00 96.94 89 VAL A CA 1
ATOM 712 C C . VAL A 1 89 ? -25.600 -1.214 27.947 1.00 96.94 89 VAL A C 1
ATOM 714 O O . VAL A 1 89 ? -26.571 -1.491 28.646 1.00 96.94 89 VAL A O 1
ATOM 717 N N . ASN A 1 90 ? -24.825 -0.157 28.198 1.00 96.75 90 ASN A N 1
ATOM 718 C CA . ASN A 1 90 ? -25.028 0.717 29.355 1.00 96.75 90 ASN A CA 1
ATOM 719 C C . ASN A 1 90 ? -26.426 1.357 29.341 1.00 96.75 90 ASN A C 1
ATOM 721 O O . ASN A 1 90 ? -27.123 1.335 30.356 1.00 96.75 90 ASN A O 1
ATOM 725 N N . ARG A 1 91 ? -26.880 1.853 28.179 1.00 96.12 91 ARG A N 1
ATOM 726 C CA . ARG A 1 91 ? -28.245 2.387 28.014 1.00 96.12 91 ARG A CA 1
ATOM 727 C C . ARG A 1 91 ? -29.313 1.329 28.295 1.00 96.12 91 ARG A C 1
ATOM 729 O O . ARG A 1 91 ? -30.304 1.618 28.959 1.00 96.12 91 ARG A O 1
ATOM 736 N N . MET A 1 92 ? -29.123 0.103 27.813 1.00 95.31 92 MET A N 1
ATOM 737 C CA . MET A 1 92 ? -30.072 -0.991 28.034 1.00 95.31 92 MET A CA 1
ATOM 738 C C . MET A 1 92 ? -30.175 -1.365 29.516 1.00 95.31 92 MET A C 1
ATOM 740 O O . MET A 1 92 ? -31.281 -1.484 30.042 1.00 95.31 92 MET A O 1
ATOM 744 N N . VAL A 1 93 ? -29.035 -1.493 30.200 1.00 94.81 93 VAL A N 1
ATOM 745 C CA . VAL A 1 93 ? -28.980 -1.758 31.645 1.00 94.81 93 VAL A CA 1
ATOM 746 C C . VAL A 1 93 ? -29.710 -0.663 32.424 1.00 94.81 93 VAL A C 1
ATOM 748 O O . VAL A 1 93 ? -30.482 -0.962 33.336 1.00 94.81 93 VAL A O 1
ATOM 751 N N . GLU A 1 94 ? -29.539 0.601 32.035 1.00 94.00 94 GLU A N 1
ATOM 752 C CA . GLU A 1 94 ? -30.228 1.719 32.674 1.00 94.00 94 GLU A CA 1
ATOM 753 C C . GLU A 1 94 ? -31.754 1.659 32.483 1.00 94.00 94 GLU A C 1
ATOM 755 O O . GLU A 1 94 ? -32.508 1.854 33.441 1.00 94.00 94 GLU A O 1
ATOM 760 N N . LEU A 1 95 ? -32.227 1.340 31.274 1.00 92.00 95 LEU A N 1
ATOM 761 C CA . LEU A 1 95 ? -33.658 1.188 30.992 1.00 92.00 95 LEU A CA 1
ATOM 762 C C . LEU A 1 95 ? -34.284 0.038 31.791 1.00 92.00 95 LEU A C 1
ATOM 764 O O . LEU A 1 95 ? -35.354 0.217 32.379 1.00 92.00 95 LEU A O 1
ATOM 768 N N . LEU A 1 96 ? -33.603 -1.108 31.882 1.00 91.00 96 LEU A N 1
ATOM 769 C CA . LEU A 1 96 ? -34.049 -2.236 32.705 1.00 91.00 96 LEU A CA 1
ATOM 770 C C . LEU A 1 96 ? -34.134 -1.843 34.188 1.00 91.00 96 LEU A C 1
ATOM 772 O O . LEU A 1 96 ? -35.148 -2.092 34.840 1.00 91.00 96 LEU A O 1
ATOM 776 N N . ALA A 1 97 ? -33.126 -1.137 34.711 1.00 89.31 97 ALA A N 1
ATOM 777 C CA . ALA A 1 97 ? -33.113 -0.668 36.097 1.00 89.31 97 ALA A CA 1
ATOM 778 C C . ALA A 1 97 ? -34.222 0.356 36.416 1.00 89.31 97 ALA A C 1
ATOM 780 O O . ALA A 1 97 ? -34.631 0.485 37.575 1.00 89.31 97 ALA A O 1
ATOM 781 N N . ARG A 1 98 ? -34.707 1.111 35.421 1.00 87.31 98 ARG A N 1
ATOM 782 C CA . ARG A 1 98 ? -35.864 2.015 35.563 1.00 87.31 98 ARG A CA 1
ATOM 783 C C . ARG A 1 98 ? -37.189 1.240 35.549 1.00 87.31 98 ARG A C 1
ATOM 785 O O . ARG A 1 98 ? -38.046 1.507 36.390 1.00 87.31 98 ARG A O 1
ATOM 792 N N . GLY A 1 99 ? -37.335 0.250 34.664 1.00 81.06 99 GLY A N 1
ATOM 793 C CA . GLY A 1 99 ? -38.536 -0.591 34.561 1.00 81.06 99 GLY A CA 1
ATOM 794 C C . GLY A 1 99 ? -38.845 -1.382 35.839 1.00 81.06 99 GLY A C 1
ATOM 795 O O . GLY A 1 99 ? -39.990 -1.401 36.294 1.00 81.06 99 GLY A O 1
ATOM 796 N N . SER A 1 100 ? -37.820 -1.946 36.488 1.00 74.56 100 SER A N 1
ATOM 797 C CA . SER A 1 100 ? -37.984 -2.706 37.737 1.00 74.56 100 SER A CA 1
ATOM 798 C C . SER A 1 100 ? -38.566 -1.863 38.883 1.00 74.56 100 SER A C 1
ATOM 800 O O . SER A 1 100 ? -39.403 -2.351 39.642 1.00 74.56 100 SER A O 1
ATOM 802 N N . ARG A 1 101 ? -38.212 -0.571 38.978 1.00 67.75 101 ARG A N 1
ATOM 803 C CA . ARG A 1 101 ? -38.703 0.337 40.040 1.00 67.75 101 ARG A CA 1
ATOM 804 C C . ARG A 1 101 ? -40.181 0.693 39.884 1.00 67.75 101 ARG A C 1
ATOM 806 O O . ARG A 1 101 ? -40.894 0.788 40.880 1.00 67.75 101 ARG A O 1
ATOM 813 N N . LEU A 1 102 ? -40.653 0.837 38.644 1.00 65.06 102 LEU A N 1
ATOM 814 C CA . LEU A 1 102 ? -42.062 1.120 38.349 1.00 65.06 102 LEU A CA 1
ATOM 815 C C . LEU A 1 102 ? -42.971 -0.076 38.681 1.00 65.06 102 LEU A C 1
ATOM 817 O O . LEU A 1 102 ? -44.114 0.116 39.095 1.00 65.06 102 LEU A O 1
ATOM 821 N N . SER A 1 103 ? -42.460 -1.307 38.561 1.00 59.59 103 SER A N 1
ATOM 822 C CA . SER A 1 103 ? -43.199 -2.519 38.945 1.00 59.59 103 SER A CA 1
ATOM 823 C C . SER A 1 103 ? -43.334 -2.687 40.466 1.00 59.59 103 SER A C 1
ATOM 825 O O . SER A 1 103 ? -44.377 -3.128 40.946 1.00 59.59 103 SER A O 1
ATOM 827 N N . GLN A 1 104 ? -42.331 -2.253 41.240 1.00 58.06 104 GLN A N 1
ATOM 828 C CA . GLN A 1 104 ? -42.305 -2.415 42.696 1.00 58.06 104 GLN A CA 1
ATOM 829 C C . GLN A 1 104 ? -43.201 -1.403 43.437 1.00 58.06 104 GLN A C 1
ATOM 831 O O . GLN A 1 104 ? -43.705 -1.714 44.511 1.00 58.06 104 GLN A O 1
ATOM 836 N N . GLN A 1 105 ? -43.483 -0.231 42.850 1.00 57.09 105 GLN A N 1
ATOM 837 C CA . GLN A 1 105 ? -44.420 0.746 43.431 1.00 57.09 105 GLN A CA 1
ATOM 838 C C . GLN A 1 105 ? -45.903 0.357 43.295 1.00 57.09 105 GLN A C 1
ATOM 840 O O . GLN A 1 105 ? -46.713 0.791 44.110 1.00 57.09 105 GLN A O 1
ATOM 845 N N . ARG A 1 106 ? -46.285 -0.482 42.318 1.00 51.28 106 ARG A N 1
ATOM 846 C CA . ARG A 1 106 ? -47.684 -0.938 42.151 1.00 51.28 106 ARG A CA 1
ATOM 847 C C . ARG A 1 106 ? -48.079 -2.099 43.075 1.00 51.28 106 ARG A C 1
ATOM 849 O O . ARG A 1 106 ? -49.269 -2.368 43.205 1.00 51.28 106 ARG A O 1
ATOM 856 N N . GLY A 1 107 ? -47.122 -2.756 43.737 1.00 51.56 107 GLY A N 1
ATOM 857 C CA . GLY A 1 107 ? -47.377 -3.863 44.671 1.00 51.56 107 GLY A CA 1
ATOM 858 C C . GLY A 1 107 ? -47.763 -3.451 46.100 1.00 51.56 107 GLY A C 1
ATOM 859 O O . GLY A 1 107 ? -48.147 -4.313 46.882 1.00 51.56 107 GLY A O 1
ATOM 860 N N . SER A 1 108 ? -47.686 -2.162 46.456 1.00 49.62 108 SER A N 1
ATOM 861 C CA . SER A 1 108 ? -47.793 -1.702 47.857 1.00 49.62 108 SER A CA 1
ATOM 862 C C . SER A 1 108 ? -49.153 -1.114 48.268 1.00 49.62 108 SER A C 1
ATOM 864 O O . SER A 1 108 ? -49.268 -0.609 49.381 1.00 49.62 108 SER A O 1
ATOM 866 N N . SER A 1 109 ? -50.187 -1.139 47.415 1.00 51.81 109 SER A N 1
ATOM 867 C CA . SER A 1 109 ? -51.429 -0.375 47.671 1.00 51.81 109 SER A CA 1
ATOM 868 C C . SER A 1 109 ? -52.703 -1.180 47.956 1.00 51.81 109 SER A C 1
ATOM 870 O O . SER A 1 109 ? -53.761 -0.566 48.042 1.00 51.81 109 SER A O 1
ATOM 872 N N . ILE A 1 110 ? -52.672 -2.505 48.155 1.00 53.06 110 ILE A N 1
ATOM 873 C CA . ILE A 1 110 ? -53.919 -3.253 48.428 1.00 53.06 110 ILE A CA 1
ATOM 874 C C . ILE A 1 110 ? -53.748 -4.321 49.518 1.00 53.06 110 ILE A C 1
ATOM 876 O O . ILE A 1 110 ? -53.696 -5.499 49.209 1.00 53.06 110 ILE A O 1
ATOM 880 N N . THR A 1 111 ? -53.721 -3.908 50.790 1.00 48.84 111 THR A N 1
ATOM 881 C CA . THR A 1 111 ? -54.374 -4.625 51.912 1.00 48.84 111 THR A CA 1
ATOM 882 C C . THR A 1 111 ? -54.568 -3.662 53.093 1.00 48.84 111 THR A C 1
ATOM 884 O O . THR A 1 111 ? -53.809 -3.679 54.062 1.00 48.84 111 THR A O 1
ATOM 887 N N . SER A 1 112 ? -55.581 -2.796 53.033 1.00 44.91 112 SER A N 1
ATOM 888 C CA . SER A 1 112 ? -56.145 -2.154 54.226 1.00 44.91 112 SER A CA 1
ATOM 889 C C . SER A 1 112 ? -57.310 -3.011 54.728 1.00 44.91 112 SER A C 1
ATOM 891 O O . SER A 1 112 ? -58.401 -3.006 54.166 1.00 44.91 112 SER A O 1
ATOM 893 N N . VAL A 1 113 ? -57.074 -3.794 55.781 1.00 47.81 113 VAL A N 1
ATOM 894 C CA . VAL A 1 113 ? -58.144 -4.518 56.484 1.00 47.81 113 VAL A CA 1
ATOM 895 C C . VAL A 1 113 ? -58.827 -3.532 57.442 1.00 47.81 113 VAL A C 1
ATOM 897 O O . VAL A 1 113 ? -58.131 -2.936 58.270 1.00 47.81 113 VAL A O 1
ATOM 900 N N . PRO A 1 114 ? -60.153 -3.312 57.374 1.00 42.19 114 PRO A N 1
ATOM 901 C CA . PRO A 1 114 ? -60.825 -2.425 58.311 1.00 42.19 114 PRO A CA 1
ATOM 902 C C . PRO A 1 114 ? -60.935 -3.104 59.682 1.00 42.19 114 PRO A C 1
ATOM 904 O O . PRO A 1 114 ? -61.479 -4.198 59.821 1.00 42.19 114 PRO A O 1
ATOM 907 N N . ARG A 1 115 ? -60.413 -2.437 60.717 1.00 44.00 115 ARG A N 1
ATOM 908 C CA . ARG A 1 115 ? -60.621 -2.804 62.122 1.00 44.00 115 ARG A CA 1
ATOM 909 C C . ARG A 1 115 ? -62.076 -2.522 62.499 1.00 44.00 115 ARG A C 1
ATOM 911 O O . ARG A 1 115 ? -62.435 -1.370 62.729 1.00 44.00 115 ARG A O 1
ATOM 918 N N . THR A 1 116 ? -62.905 -3.555 62.598 1.00 47.00 116 THR A N 1
ATOM 919 C CA . THR A 1 116 ? -64.212 -3.446 63.253 1.00 47.00 116 THR A CA 1
ATOM 920 C C . THR A 1 116 ? -64.038 -3.530 64.767 1.00 47.00 116 THR A C 1
ATOM 922 O O . THR A 1 116 ? -63.434 -4.461 65.296 1.00 47.00 116 THR A O 1
ATOM 925 N N . SER A 1 117 ? -64.560 -2.512 65.446 1.00 48.38 117 SER A N 1
ATOM 926 C CA . SER A 1 117 ? -64.696 -2.395 66.897 1.00 48.38 117 SER A CA 1
ATOM 927 C C . SER A 1 117 ? -65.529 -3.548 67.475 1.00 48.38 117 SER A C 1
ATOM 929 O O . SER A 1 117 ? -66.613 -3.820 66.963 1.00 48.38 117 SER A O 1
ATOM 931 N N . GLY A 1 118 ? -65.052 -4.205 68.540 1.00 42.72 118 GLY A N 1
ATOM 932 C CA . GLY A 1 118 ? -65.844 -5.205 69.268 1.00 42.72 118 GLY A CA 1
ATOM 933 C C . GLY A 1 118 ? -65.044 -6.193 70.126 1.00 42.72 118 GLY A C 1
ATOM 934 O O . GLY A 1 118 ? -64.800 -7.308 69.696 1.00 42.72 118 GLY A O 1
ATOM 935 N N . ILE A 1 119 ? -64.667 -5.763 71.338 1.00 47.53 119 ILE A N 1
ATOM 936 C CA . ILE A 1 119 ? -64.577 -6.534 72.603 1.00 47.53 119 ILE A CA 1
ATOM 937 C C . ILE A 1 119 ? -63.900 -7.932 72.565 1.00 47.53 119 ILE A C 1
ATOM 939 O O . ILE A 1 119 ? -64.547 -8.897 72.183 1.00 47.53 119 ILE A O 1
ATOM 943 N N . CYS A 1 120 ? -62.699 -8.089 73.1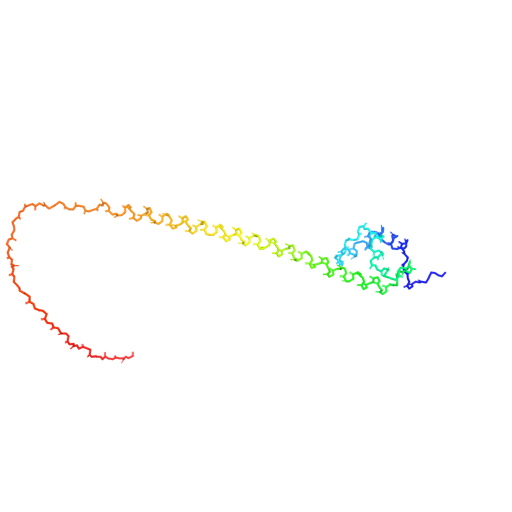60 1.00 35.94 120 CYS A N 1
ATOM 944 C CA . CYS A 1 120 ? -62.459 -9.068 74.251 1.00 35.94 120 CYS A CA 1
ATOM 945 C C . CYS A 1 120 ? -61.046 -8.984 74.888 1.00 35.94 120 CYS A C 1
ATOM 947 O O . CYS A 1 120 ? -60.046 -9.319 74.268 1.00 35.94 120 CYS A O 1
ATOM 949 N N . LYS A 1 121 ? -61.026 -8.563 76.162 1.00 38.25 121 LYS A N 1
ATOM 950 C CA . LYS A 1 121 ? -60.254 -9.073 77.320 1.00 38.25 121 LYS A CA 1
ATOM 951 C C . LYS A 1 121 ? -58.727 -9.306 77.213 1.00 38.25 121 LYS A C 1
ATOM 953 O O . LYS A 1 121 ? -58.260 -10.343 76.773 1.00 38.25 121 LYS A O 1
ATOM 958 N N . ILE A 1 122 ? -57.996 -8.341 77.783 1.00 41.03 122 ILE A N 1
ATOM 959 C CA . ILE A 1 122 ? -57.053 -8.461 78.922 1.00 41.03 122 ILE A CA 1
ATOM 960 C C . ILE A 1 122 ? -56.231 -9.762 79.021 1.00 41.03 122 ILE A C 1
ATOM 962 O O . ILE A 1 122 ? -56.745 -10.784 79.464 1.00 41.03 122 ILE A O 1
ATOM 966 N N . ALA A 1 123 ? -54.916 -9.635 78.810 1.00 34.81 123 ALA A N 1
ATOM 967 C CA . ALA A 1 123 ? -53.885 -10.193 79.692 1.00 34.81 123 ALA A CA 1
ATOM 968 C C . ALA A 1 123 ? -52.566 -9.414 79.493 1.00 34.81 123 ALA A C 1
ATOM 970 O O . ALA A 1 123 ? -51.947 -9.470 78.433 1.00 34.81 123 ALA A O 1
ATOM 971 N N . GLN A 1 124 ? -52.178 -8.638 80.507 1.00 35.81 124 GLN A N 1
ATOM 972 C CA . GLN A 1 124 ? -50.827 -8.097 80.701 1.00 35.81 124 GLN A CA 1
ATOM 973 C C . GLN A 1 124 ? -50.055 -9.005 81.676 1.00 35.81 124 GLN A C 1
ATOM 975 O O . GLN A 1 124 ? -50.683 -9.767 82.405 1.00 35.81 124 GLN A O 1
ATOM 980 N N . HIS A 1 125 ? -48.730 -8.794 81.740 1.00 33.66 125 HIS A N 1
ATOM 981 C CA . HIS A 1 125 ? -47.695 -9.417 82.593 1.00 33.66 125 HIS A CA 1
ATOM 982 C C . HIS A 1 125 ? -47.095 -10.725 82.019 1.00 33.66 125 HIS A C 1
ATOM 984 O O . HIS A 1 125 ? -47.835 -11.610 81.625 1.00 33.66 125 HIS A O 1
ATOM 990 N N . VAL A 1 126 ? -45.773 -10.949 81.924 1.00 41.44 126 VAL A N 1
ATOM 991 C CA . VAL A 1 126 ? -44.590 -10.301 82.526 1.00 41.44 126 VAL A CA 1
ATOM 992 C C . VAL A 1 126 ? -43.314 -10.666 81.740 1.00 41.44 126 VAL A C 1
ATOM 994 O O . VAL A 1 126 ? -43.232 -11.709 81.101 1.00 41.44 126 VAL A O 1
ATOM 997 N N . VAL A 1 127 ? -42.337 -9.760 81.810 1.00 40.47 127 VAL A N 1
ATOM 998 C CA . VAL A 1 127 ? -40.9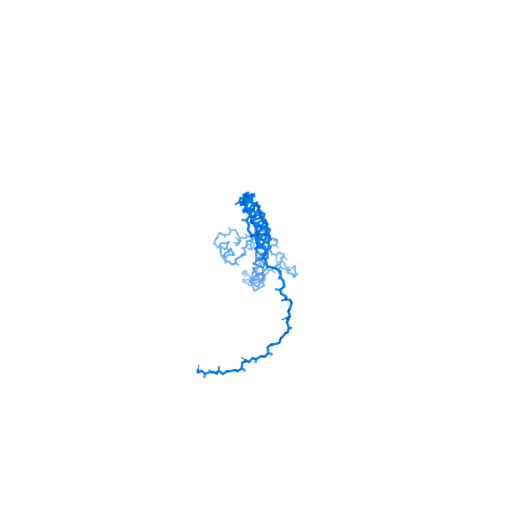30 -9.834 81.368 1.00 40.47 127 VAL A CA 1
ATOM 999 C C . VAL A 1 127 ? -40.188 -11.059 81.941 1.00 40.47 127 VAL A C 1
ATOM 1001 O O . VAL A 1 127 ? -40.499 -11.455 83.056 1.00 40.47 127 VAL A O 1
ATOM 1004 N N . HIS A 1 128 ? -39.209 -11.618 81.207 1.00 32.72 128 HIS A N 1
ATOM 1005 C CA . HIS A 1 128 ? -37.809 -11.915 81.615 1.00 32.72 128 HIS A CA 1
ATOM 1006 C C . HIS A 1 128 ? -37.119 -12.850 80.587 1.00 32.72 128 HIS A C 1
ATOM 1008 O O . HIS A 1 128 ? -37.513 -13.998 80.406 1.00 32.72 128 HIS A O 1
ATOM 1014 N N . SER A 1 129 ? -36.060 -12.353 79.937 1.00 38.72 129 SER A N 1
ATOM 1015 C CA . SER A 1 129 ? -34.926 -13.148 79.400 1.00 38.72 129 SER A CA 1
ATOM 1016 C C . SER A 1 129 ? -34.028 -13.611 80.585 1.00 38.72 129 SER A C 1
ATOM 1018 O O . SER A 1 129 ? -34.261 -13.074 81.672 1.00 38.72 129 SER A O 1
ATOM 1020 N N . PRO A 1 130 ? -32.973 -14.470 80.466 1.00 50.09 130 PRO A N 1
ATOM 1021 C CA . PRO A 1 130 ? -32.187 -14.828 79.267 1.00 50.09 130 PRO A CA 1
ATOM 1022 C C . PRO A 1 130 ? -31.603 -16.280 79.202 1.00 50.09 130 PRO A C 1
ATOM 1024 O O . PRO A 1 130 ? -31.834 -17.112 80.069 1.00 50.09 130 PRO A O 1
ATOM 1027 N N . CYS A 1 131 ? -30.754 -16.501 78.184 1.00 31.55 131 CYS A N 1
ATOM 1028 C CA . CYS A 1 131 ? -29.658 -17.489 78.071 1.00 31.55 131 CYS A CA 1
ATOM 1029 C C . CYS A 1 131 ? -29.926 -18.931 77.567 1.00 31.55 131 CYS A C 1
ATOM 1031 O O . CYS A 1 131 ? -30.519 -19.772 78.230 1.00 31.55 131 CYS A O 1
ATOM 1033 N N . SER A 1 132 ? -29.329 -19.202 76.395 1.00 39.94 132 SER A N 1
ATOM 1034 C CA . SER A 1 132 ? -28.839 -20.476 75.813 1.00 39.94 132 SER A CA 1
ATOM 1035 C C . SER A 1 132 ? -27.879 -21.235 76.779 1.00 39.94 132 SER A C 1
ATOM 1037 O O . SER A 1 132 ? -27.538 -20.624 77.791 1.00 39.94 132 SER A O 1
ATOM 1039 N N . PRO A 1 133 ? -27.321 -22.457 76.516 1.00 52.91 133 PRO A N 1
ATOM 1040 C CA . PRO A 1 133 ? -27.069 -23.114 75.213 1.00 52.91 133 PRO A CA 1
ATOM 1041 C C . PRO A 1 133 ? -27.209 -24.662 75.164 1.00 52.91 133 PRO A C 1
ATOM 1043 O O . PRO A 1 133 ? -27.266 -25.334 76.187 1.00 52.91 133 PRO A O 1
ATOM 1046 N N . SER A 1 134 ? -27.192 -25.258 73.962 1.00 39.25 134 SER A N 1
ATOM 1047 C CA . SER A 1 134 ? -26.564 -26.580 73.705 1.00 39.25 134 SER A CA 1
ATOM 1048 C C . SER A 1 134 ? -26.653 -27.002 72.225 1.00 39.25 134 SER A C 1
ATOM 1050 O O . SER A 1 134 ? -27.692 -27.407 71.717 1.00 39.25 134 SER A O 1
ATOM 1052 N N . ARG A 1 135 ? -25.513 -26.936 71.531 1.00 42.50 135 ARG A N 1
ATOM 1053 C CA . ARG A 1 135 ? -25.068 -27.969 70.566 1.00 42.50 135 ARG A CA 1
ATOM 1054 C C . ARG A 1 135 ? -24.205 -28.968 71.375 1.00 42.50 135 ARG A C 1
ATOM 1056 O O . ARG A 1 135 ? -23.767 -28.545 72.448 1.00 42.50 135 ARG A O 1
ATOM 1063 N N . PRO A 1 136 ? -23.872 -30.200 70.925 1.00 52.50 136 PRO A N 1
ATOM 1064 C CA . PRO A 1 136 ? -23.515 -30.567 69.542 1.00 52.50 136 PRO A CA 1
ATOM 1065 C C . PRO A 1 136 ? -23.951 -31.991 69.102 1.00 52.50 136 PRO A C 1
ATOM 1067 O O . PRO A 1 136 ? -24.669 -32.661 69.832 1.00 52.50 136 PRO A O 1
ATOM 1070 N N . HIS A 1 137 ? -23.458 -32.418 67.922 1.00 46.66 137 HIS A N 1
ATOM 1071 C CA . HIS A 1 137 ? -23.087 -33.788 67.478 1.00 46.66 137 HIS A CA 1
ATOM 1072 C C . HIS A 1 137 ? -23.673 -34.217 66.109 1.00 46.66 137 HIS A C 1
ATOM 1074 O O . HIS A 1 137 ? -24.536 -33.519 65.584 1.00 46.66 137 HIS A O 1
ATOM 1080 N N . PRO A 1 138 ? -23.070 -35.208 65.417 1.00 50.62 138 PRO A N 1
ATOM 1081 C CA . PRO A 1 138 ? -21.956 -34.965 64.510 1.00 50.62 138 PRO A CA 1
ATOM 1082 C C . PRO A 1 138 ? -22.185 -35.626 63.136 1.00 50.62 138 PRO A C 1
ATOM 1084 O O . PRO A 1 138 ? -23.217 -36.221 62.848 1.00 50.62 138 PRO A O 1
ATOM 1087 N N . THR A 1 139 ? -21.167 -35.466 62.308 1.00 46.25 139 THR A N 1
ATOM 1088 C CA . THR A 1 139 ? -20.857 -36.098 61.029 1.00 46.25 139 THR A CA 1
ATOM 1089 C C . THR A 1 139 ? -21.298 -37.557 60.873 1.00 46.25 139 THR A C 1
ATOM 1091 O O . THR A 1 139 ? -20.998 -38.394 61.725 1.00 46.25 139 THR A O 1
ATOM 1094 N N . VAL A 1 140 ? -21.862 -37.848 59.699 1.00 50.06 140 VAL A N 1
ATOM 1095 C CA . VAL A 1 140 ? -21.495 -39.004 58.866 1.00 50.06 140 VAL A CA 1
ATOM 1096 C C . VAL A 1 140 ? -21.141 -38.458 57.490 1.00 50.06 140 VAL A C 1
ATOM 1098 O O . VAL A 1 140 ? -21.864 -37.538 57.043 1.00 50.06 140 VAL A O 1
#